Protein 5EQZ (pdb70)

Nearest PDB structures (foldseek):
  5eqz-assembly1_A  TM=1.007E+00  e=5.378E-18  Borreliella burgdorferi B31

Solvent-accessible surface area: 8216 Å² total; per-residue (Å²): 125,156,114,73,77,110,49,39,118,94,2,60,68,15,32,112,64,0,87,70,1,84,57,79,10,65,10,41,95,2,92,59,23,24,66,94,8,97,107,18,36,94,103,12,136,130,35,75,29,70,102,0,51,107,61,14,101,64,0,67,75,26,10,103,99,59,27,63,46,2,24,62,20,0,101,59,4,55,84,49,0,79,97,26,124,95,24,62,108,86,136,15,7,129,92,0,88,34,24,0,122,122,7,43,7,116,3,73,84,46,52,66,102,92,114,28,14,0,88,128,2,8,65,54,0,24,64,66,0,54,58,33,20,143,75,17,104,145

Foldseek 3Di:
DDDCVVLLVLLVVLQVLLLPQDQQPALVSLVVSVVVLVVSCVVCVPPPPVVSVVSSVVSVVSSVVSLVNNLVLLVVLLVVLVPQDPQLDPVNLVSNQVSLVNRNHHFDSPNDNPPCPRVVSSVVSNVVSVVSNVSNVD

Sequence (138 aa):
HHHYVEEKKEIDSSLMEDVLALVNDSSGGKFKDYKDKINELKENLKDIGNAELKEKLLNLQNSFQDKLAAKLAALKAAKNTIENITDKDQDISKRKIWSEAKLVGVTVPLLGSNTSGNGDKMSKNAVEQIDKVIKFLEE

B-factor: mean 33.23, std 11.22, range [14.27, 82.44]

InterPro domains:
  IPR007126 Borrelia REV [NF033731] (1-160)
  IPR007126 Borrelia REV [PF03978] (1-157)
  IPR007126 Borrelia REV [PIRSF020372] (1-160)
  IPR036575 Transcription elongation factor S-II, central domain superfamily [SSF46942] (29-77)

Radius of gyration: 19.93 Å; Cα contacts (8 Å, |Δi|>4): 135; chains: 1; bounding box: 24×18×72 Å

Organism: Borreliella burgdorferi (strain ATCC 35210 / DSM 4680 / CIP 102532 / B31) (NCBI:txid224326)

Structure (mmCIF, N/CA/C/O backbone):
data_5EQZ
#
_entry.id   5EQZ
#
_cell.length_a   63.970
_cell.length_b   42.510
_cell.length_c   64.140
_cell.angle_alpha   90.000
_cell.angle_beta   109.210
_cell.angle_gamma   90.000
#
_symmetry.space_group_name_H-M   'C 1 2 1'
#
loop_
_entity.id
_entity.type
_entity.pdbx_description
1 polymer 'Rev protein'
2 water water
#
loop_
_atom_site.group_PDB
_atom_site.id
_atom_site.type_symbol
_atom_site.label_atom_id
_atom_site.label_alt_id
_atom_site.label_comp_id
_atom_site.label_asym_id
_atom_site.label_entity_id
_atom_site.label_seq_id
_atom_site.pdbx_PDB_ins_code
_atom_site.Cartn_x
_atom_site.Cartn_y
_atom_site.Cartn_z
_atom_site.occupancy
_atom_site.B_iso_or_equiv
_atom_site.auth_seq_id
_atom_site.auth_comp_id
_atom_site.auth_asym_id
_atom_site.auth_atom_id
_atom_site.pdbx_PDB_model_num
ATOM 1 N N . HIS A 1 6 ? 24.287 4.080 19.369 1.00 62.93 20 HIS A N 1
ATOM 2 C CA . HIS A 1 6 ? 24.183 4.399 17.948 1.00 62.76 20 HIS A CA 1
ATOM 3 C C . HIS A 1 6 ? 24.252 3.136 17.081 1.00 61.66 20 HIS A C 1
ATOM 4 O O . HIS A 1 6 ? 25.317 2.538 16.934 1.00 62.80 20 HIS A O 1
ATOM 6 N N . HIS A 1 7 ? 23.111 2.733 16.522 1.00 58.72 21 HIS A N 1
ATOM 7 C CA . HIS A 1 7 ? 23.072 1.612 15.588 1.00 52.79 21 HIS A CA 1
ATOM 8 C C . HIS A 1 7 ? 23.679 2.044 14.264 1.00 45.43 21 HIS A C 1
ATOM 9 O O . HIS A 1 7 ? 23.359 3.121 13.751 1.00 45.47 21 HIS A O 1
ATOM 16 N N . HIS A 1 8 ? 24.567 1.220 13.707 1.00 39.17 22 HIS A N 1
ATOM 17 C CA . HIS A 1 8 ? 25.398 1.714 12.617 1.00 38.90 22 HIS A CA 1
ATOM 18 C C . HIS A 1 8 ? 25.037 1.208 11.230 1.00 31.30 22 HIS A C 1
ATOM 19 O O . HIS A 1 8 ? 25.433 1.855 10.255 1.00 28.92 22 HIS A O 1
ATOM 26 N N . TYR A 1 9 ? 24.320 0.091 11.105 1.00 24.87 23 TYR A N 1
ATOM 27 C CA . TYR A 1 9 ? 23.924 -0.436 9.797 1.00 24.13 23 TYR A CA 1
ATOM 28 C C . TYR A 1 9 ? 25.147 -0.681 8.903 1.00 23.34 23 TYR A C 1
ATOM 29 O O . TYR A 1 9 ? 25.158 -0.345 7.714 1.00 21.17 23 TYR A O 1
ATOM 38 N N . VAL A 1 10 ? 26.193 -1.268 9.496 1.00 23.00 24 VAL A N 1
ATOM 39 C CA . VAL A 1 10 ? 27.446 -1.472 8.767 1.00 24.73 24 VAL A CA 1
ATOM 40 C C . VAL A 1 10 ? 27.222 -2.353 7.543 1.00 22.17 24 VAL A C 1
ATOM 41 O O . VAL A 1 10 ? 27.714 -2.064 6.441 1.00 21.14 24 VAL A O 1
ATOM 45 N N . GLU A 1 11 ? 26.481 -3.453 7.712 1.00 21.93 25 GLU A N 1
ATOM 46 C CA . GLU A 1 11 ? 26.340 -4.383 6.592 1.00 25.43 25 GLU A CA 1
ATOM 47 C C . GLU A 1 11 ? 25.509 -3.769 5.475 1.00 23.49 25 GLU A C 1
ATOM 48 O O . GLU A 1 11 ? 25.811 -3.964 4.289 1.00 24.22 25 GLU A O 1
ATOM 54 N N . GLU A 1 12 ? 24.488 -2.990 5.835 1.00 22.44 26 GLU A N 1
ATOM 55 C CA . GLU A 1 12 ? 23.695 -2.296 4.830 1.00 18.90 26 GLU A CA 1
ATOM 56 C C . GLU A 1 12 ? 24.521 -1.242 4.102 1.00 21.41 26 GLU A C 1
ATOM 57 O O . GLU A 1 12 ? 24.383 -1.072 2.886 1.00 23.46 26 GLU A O 1
ATOM 63 N N . LYS A 1 13 ? 25.362 -0.503 4.831 1.00 20.75 27 LYS A N 1
ATOM 64 C CA . LYS A 1 13 ? 26.218 0.480 4.176 1.00 18.72 27 LYS A CA 1
ATOM 65 C C . LYS A 1 13 ? 27.217 -0.182 3.244 1.00 17.61 27 LYS A C 1
ATOM 66 O O . LYS A 1 13 ? 27.538 0.383 2.194 1.00 17.85 27 LYS A O 1
ATOM 72 N N . LYS A 1 14 ? 27.723 -1.365 3.606 1.00 20.26 28 LYS A N 1
ATOM 73 C CA . LYS A 1 14 ? 28.618 -2.084 2.698 1.00 20.66 28 LYS A CA 1
ATOM 74 C C . LYS A 1 14 ? 27.892 -2.519 1.432 1.00 21.79 28 LYS A C 1
ATOM 75 O O . LYS A 1 14 ? 28.460 -2.454 0.329 1.00 22.03 28 LYS A O 1
ATOM 81 N N . GLU A 1 15 ? 26.631 -2.940 1.567 1.00 22.64 29 GLU A N 1
ATOM 82 C CA . GLU A 1 15 ? 25.841 -3.299 0.392 1.00 24.01 29 GLU A CA 1
ATOM 83 C C . GLU A 1 15 ? 25.733 -2.1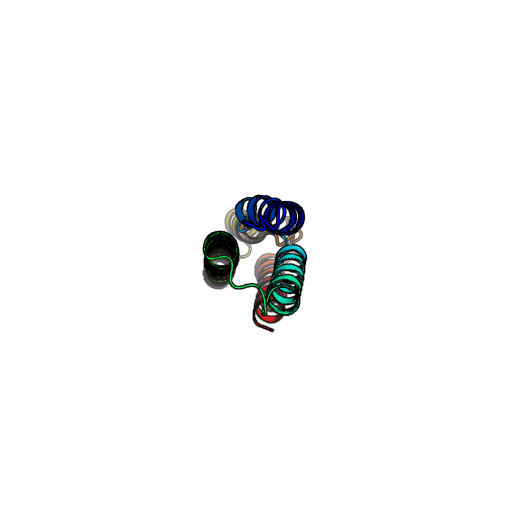25 -0.564 1.00 19.33 29 GLU A C 1
ATOM 84 O O . GLU A 1 15 ? 25.946 -2.268 -1.773 1.00 23.13 29 GLU A O 1
ATOM 90 N N . ILE A 1 16 ? 25.402 -0.954 -0.033 1.00 19.24 30 ILE A N 1
ATOM 91 C CA . ILE A 1 16 ? 25.263 0.236 -0.860 1.00 19.30 30 ILE A CA 1
ATOM 92 C C . ILE A 1 16 ? 26.592 0.579 -1.517 1.00 19.12 30 ILE A C 1
ATOM 93 O O . ILE A 1 16 ? 26.644 0.852 -2.723 1.00 17.99 30 ILE A O 1
ATOM 98 N N . ASP A 1 17 ? 27.685 0.550 -0.741 1.00 18.05 31 ASP A N 1
ATOM 99 C CA . ASP A 1 17 ? 29.002 0.911 -1.272 1.00 17.70 31 ASP A CA 1
ATOM 100 C C . ASP A 1 17 ? 29.378 0.036 -2.458 1.00 20.16 31 ASP A C 1
ATOM 101 O O . ASP A 1 17 ? 29.867 0.532 -3.477 1.00 21.81 31 ASP A O 1
ATOM 106 N N . SER A 1 18 ? 29.212 -1.277 -2.306 1.00 21.00 32 SER A N 1
ATOM 107 C CA A SER A 1 18 ? 29.598 -2.208 -3.366 0.61 23.66 32 SER A CA 1
ATOM 108 C CA B SER A 1 18 ? 29.601 -2.204 -3.368 0.39 23.59 32 SER A CA 1
ATOM 109 C C . SER A 1 18 ? 28.808 -1.933 -4.637 1.00 21.12 32 SER A C 1
ATOM 110 O O . SER A 1 18 ? 29.374 -1.886 -5.735 1.00 19.72 32 SER A O 1
ATOM 115 N N . LEU A 1 19 ? 27.497 -1.745 -4.508 1.00 16.67 33 LEU A N 1
ATOM 116 C CA . LEU A 1 19 ? 26.685 -1.429 -5.676 1.00 18.87 33 LEU A CA 1
ATOM 117 C C . LEU A 1 19 ? 27.074 -0.078 -6.265 1.00 18.45 33 LEU A C 1
ATOM 118 O O . LEU A 1 19 ? 27.096 0.081 -7.496 1.00 18.46 33 LEU A O 1
ATOM 123 N N . MET A 1 20 ? 27.410 0.897 -5.409 1.00 17.66 34 MET A N 1
ATOM 124 C CA . MET A 1 20 ? 27.845 2.202 -5.895 1.00 16.53 34 MET A CA 1
ATOM 125 C C . MET A 1 20 ? 29.114 2.068 -6.751 1.00 18.80 34 MET A C 1
ATOM 126 O O . MET A 1 20 ? 29.222 2.674 -7.824 1.00 20.17 34 MET A O 1
ATOM 131 N N . GLU A 1 21 ? 30.087 1.272 -6.291 1.00 18.88 35 GLU A 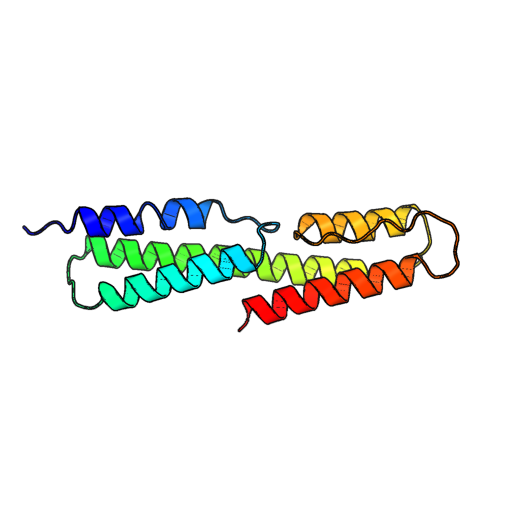N 1
ATOM 132 C CA . GLU A 1 21 ? 31.327 1.126 -7.054 1.00 16.93 35 GLU A CA 1
ATOM 133 C C . GLU A 1 21 ? 31.060 0.496 -8.419 1.00 18.71 35 GLU A C 1
ATOM 134 O O . GLU A 1 21 ? 31.665 0.898 -9.422 1.00 18.54 35 GLU A O 1
ATOM 140 N N . ASP A 1 22 ? 30.137 -0.468 -8.475 1.00 16.98 36 ASP A N 1
ATOM 141 C CA . ASP A 1 22 ? 29.759 -1.074 -9.754 1.00 15.64 36 ASP A CA 1
ATOM 142 C C . ASP A 1 22 ? 29.062 -0.059 -10.654 1.00 21.48 36 ASP A C 1
ATOM 143 O O . ASP A 1 22 ? 29.346 0.004 -11.857 1.00 19.97 36 ASP A O 1
ATOM 148 N N . VAL A 1 23 ? 28.145 0.744 -10.090 1.00 20.80 37 VAL A N 1
ATOM 149 C CA . VAL A 1 23 ? 27.429 1.756 -10.866 1.00 22.95 37 VAL A CA 1
ATOM 150 C C . VAL A 1 23 ? 28.395 2.798 -11.414 1.00 21.96 37 VAL A C 1
ATOM 151 O O . VAL A 1 23 ? 28.278 3.230 -12.572 1.00 21.67 37 VAL A O 1
ATOM 155 N N . LEU A 1 24 ? 29.390 3.189 -10.617 1.00 19.39 38 LEU A N 1
ATOM 156 C CA . LEU A 1 24 ? 30.349 4.189 -11.071 1.00 22.25 38 LEU A CA 1
ATOM 157 C C . LEU A 1 24 ? 31.234 3.677 -12.204 1.00 20.97 38 LEU A C 1
ATOM 158 O O . LEU A 1 24 ? 31.834 4.495 -12.908 1.00 23.68 38 LEU A O 1
ATOM 163 N N . ALA A 1 25 ? 31.324 2.362 -12.393 1.00 20.78 39 ALA A N 1
ATOM 164 C CA . ALA A 1 25 ? 32.101 1.765 -13.485 1.00 19.27 39 ALA A CA 1
ATOM 165 C C . ALA A 1 25 ? 31.304 1.596 -14.773 1.00 22.46 39 ALA A C 1
ATOM 166 O O . ALA A 1 25 ? 31.887 1.183 -15.795 1.00 23.22 39 ALA A O 1
ATOM 168 N N . LEU A 1 26 ? 30.006 1.885 -14.747 1.00 20.42 40 LEU A N 1
ATOM 169 C CA . LEU A 1 26 ? 29.205 1.893 -15.965 1.00 20.17 40 LEU A CA 1
ATOM 170 C C . LEU A 1 26 ? 29.788 2.895 -16.955 1.00 22.08 40 LEU A C 1
ATOM 171 O O . LEU A 1 26 ? 30.207 3.998 -16.580 1.00 21.51 40 LEU A O 1
ATOM 176 N N . VAL A 1 27 ? 29.825 2.510 -18.234 1.00 21.83 41 VAL A N 1
ATOM 177 C CA . VAL A 1 27 ? 30.266 3.390 -19.300 1.00 21.36 41 VAL A CA 1
ATOM 178 C C . VAL A 1 27 ? 29.296 3.253 -20.464 1.00 22.06 41 VAL A C 1
ATOM 179 O O . VAL A 1 27 ? 28.357 2.455 -20.427 1.00 22.27 41 VAL A O 1
ATOM 183 N N . ASN A 1 28 ? 29.508 4.057 -21.514 1.00 21.10 42 ASN A N 1
ATOM 184 C CA . ASN A 1 28 ? 28.524 4.099 -22.593 1.00 20.81 42 ASN A CA 1
ATOM 185 C C . ASN A 1 28 ? 28.540 2.845 -23.468 1.00 21.17 42 ASN A C 1
ATOM 186 O O . ASN A 1 28 ? 27.596 2.640 -24.236 1.00 22.82 42 ASN A O 1
ATOM 191 N N . ASP A 1 29 ? 29.568 2.006 -23.396 1.00 22.89 43 ASP A N 1
ATOM 192 C CA . ASP A 1 29 ? 29.480 0.725 -24.089 1.00 23.26 43 ASP A CA 1
ATOM 193 C C . ASP A 1 29 ? 29.156 -0.432 -23.143 1.00 20.81 43 ASP A C 1
ATOM 194 O O . ASP A 1 29 ? 29.179 -1.587 -23.562 1.00 23.95 43 ASP A O 1
ATOM 199 N N . SER A 1 30 ? 28.790 -0.147 -21.892 1.00 20.87 44 SER A N 1
ATOM 200 C CA . SER A 1 30 ? 28.250 -1.193 -21.032 1.00 20.41 44 SER A CA 1
ATOM 201 C C . SER A 1 30 ? 26.919 -1.686 -21.570 1.00 21.89 44 SER A C 1
ATOM 202 O O . SER A 1 30 ? 26.091 -0.896 -22.021 1.00 25.18 44 SER A O 1
ATOM 205 N N . SER A 1 31 ? 26.692 -2.996 -21.493 1.00 26.65 45 SER A N 1
ATOM 206 C CA . SER A 1 31 ? 25.467 -3.556 -22.053 1.00 33.33 45 SER A CA 1
ATOM 207 C C . SER A 1 31 ? 24.235 -3.022 -21.324 1.00 33.00 45 SER A C 1
ATOM 208 O O . SER A 1 31 ? 24.284 -2.659 -20.142 1.00 31.55 45 SER A O 1
ATOM 211 N N . GLY A 1 32 ? 23.121 -2.956 -22.055 1.00 34.36 46 GLY A N 1
ATOM 212 C CA . GLY A 1 32 ? 21.866 -2.573 -21.430 1.00 36.89 46 GLY A CA 1
ATOM 213 C C . GLY A 1 32 ? 21.482 -3.472 -20.269 1.00 37.35 46 GLY A C 1
ATOM 214 O O . GLY A 1 32 ? 20.941 -2.998 -19.266 1.00 34.32 46 GLY A O 1
ATOM 215 N N . GLY A 1 33 ? 21.764 -4.775 -20.383 1.00 36.74 47 GLY A N 1
ATOM 216 C CA . GLY A 1 33 ? 21.470 -5.690 -19.294 1.00 36.12 47 GLY A CA 1
ATOM 217 C C . GLY A 1 33 ? 22.167 -5.331 -17.996 1.00 33.17 47 GLY A C 1
ATOM 218 O O . GLY A 1 33 ? 21.618 -5.551 -16.914 1.00 34.18 47 GLY A O 1
ATOM 219 N N . LYS A 1 34 ? 23.383 -4.780 -18.076 1.00 30.63 48 LYS A N 1
ATOM 220 C CA . LYS A 1 34 ? 24.066 -4.343 -16.858 1.00 33.52 48 LYS A CA 1
ATOM 221 C C . LYS A 1 34 ? 23.353 -3.162 -16.212 1.00 29.45 48 LYS A C 1
ATOM 222 O O . LYS A 1 34 ? 23.286 -3.065 -14.975 1.00 24.07 48 LYS A O 1
ATOM 228 N N . PHE A 1 35 ? 22.830 -2.243 -17.027 1.00 28.54 49 PHE A N 1
ATOM 229 C CA . PHE A 1 35 ? 22.072 -1.122 -16.476 1.00 25.10 49 PHE A CA 1
ATOM 230 C C . PHE A 1 35 ? 20.813 -1.605 -15.771 1.00 30.42 49 PHE A C 1
ATOM 231 O O . PHE A 1 35 ? 20.531 -1.197 -14.638 1.00 28.23 49 PHE A O 1
ATOM 239 N N . LYS A 1 36 ? 20.030 -2.465 -16.435 1.00 30.47 50 LYS A N 1
ATOM 240 C CA . LYS A 1 36 ? 18.792 -2.925 -15.817 1.00 30.64 50 LYS A CA 1
ATOM 241 C C . LYS A 1 36 ? 19.073 -3.746 -14.574 1.00 29.78 50 LYS A C 1
ATOM 242 O O . LYS A 1 36 ? 18.312 -3.670 -13.601 1.00 32.70 50 LYS A O 1
ATOM 248 N N . ASP A 1 37 ? 20.167 -4.510 -14.572 1.00 29.23 51 ASP A N 1
ATOM 249 C CA . ASP A 1 37 ? 20.504 -5.302 -13.397 1.00 35.43 51 ASP A CA 1
ATOM 250 C C . ASP A 1 37 ? 20.821 -4.404 -12.206 1.00 32.47 51 ASP A C 1
ATOM 251 O O . ASP A 1 37 ? 20.327 -4.640 -11.097 1.00 30.64 51 ASP A O 1
ATOM 256 N N . TYR A 1 38 ? 21.630 -3.358 -12.416 1.00 28.90 52 TYR A N 1
ATOM 257 C CA . TYR A 1 38 ? 21.938 -2.439 -11.319 1.00 25.74 52 TYR A CA 1
ATOM 258 C C . TYR A 1 38 ? 20.706 -1.650 -10.902 1.00 26.30 52 TYR A C 1
ATOM 259 O O . TYR A 1 38 ? 20.506 -1.389 -9.708 1.00 28.24 52 TYR A O 1
ATOM 268 N N . LYS A 1 39 ? 19.866 -1.254 -11.865 1.00 26.56 53 LYS A N 1
ATOM 269 C CA . LYS A 1 39 ? 18.636 -0.550 -11.508 1.00 24.67 53 LYS A CA 1
ATOM 270 C C . LYS A 1 39 ? 17.758 -1.420 -10.627 1.00 26.91 53 LYS A C 1
ATOM 271 O O . LYS A 1 39 ? 17.186 -0.936 -9.645 1.00 27.88 53 LYS A O 1
ATOM 273 N N . ASP A 1 40 ? 17.650 -2.711 -10.952 1.00 25.79 54 ASP A N 1
ATOM 274 C CA . ASP A 1 40 ? 16.819 -3.602 -10.147 1.00 27.58 54 ASP A CA 1
ATOM 275 C C . ASP A 1 40 ? 17.385 -3.761 -8.743 1.00 26.43 54 ASP A C 1
ATOM 276 O O . ASP A 1 40 ? 16.634 -3.734 -7.755 1.00 27.09 54 ASP A O 1
ATOM 281 N N . LYS A 1 41 ? 18.706 -3.924 -8.630 1.00 24.92 55 LYS A N 1
ATOM 282 C CA . LYS A 1 41 ? 19.325 -4.015 -7.311 1.00 22.46 55 LYS A CA 1
ATOM 283 C C . LYS A 1 41 ? 19.178 -2.717 -6.531 1.00 21.12 55 LYS A C 1
ATOM 284 O O . LYS A 1 41 ? 18.990 -2.748 -5.301 1.00 22.21 55 LYS A O 1
ATOM 290 N N . ILE A 1 42 ? 19.241 -1.571 -7.210 1.00 18.72 56 ILE A N 1
ATOM 291 C CA . ILE A 1 42 ? 19.040 -0.308 -6.503 1.00 21.54 56 ILE A CA 1
ATOM 292 C C . ILE A 1 42 ? 17.617 -0.221 -5.965 1.00 22.83 56 ILE A C 1
ATOM 293 O O . ILE A 1 42 ? 17.402 0.175 -4.813 1.00 24.30 56 ILE A O 1
ATOM 298 N N . ASN A 1 43 ? 16.623 -0.598 -6.782 1.00 23.98 57 ASN A N 1
ATOM 299 C CA . ASN A 1 43 ? 15.229 -0.549 -6.340 1.00 28.16 57 ASN A CA 1
ATOM 300 C C . ASN A 1 43 ? 14.971 -1.496 -5.178 1.00 29.08 57 ASN A C 1
ATOM 301 O O . ASN A 1 43 ? 14.189 -1.184 -4.271 1.00 28.86 57 ASN A O 1
ATOM 306 N N . GLU A 1 44 ? 15.588 -2.674 -5.200 1.00 27.14 58 GLU A N 1
ATOM 307 C CA . GLU A 1 44 ? 15.360 -3.619 -4.117 1.00 32.37 58 GLU A CA 1
ATOM 308 C C . GLU A 1 44 ? 15.972 -3.112 -2.811 1.00 28.92 58 GLU A C 1
ATOM 309 O O . GLU A 1 44 ? 15.370 -3.268 -1.739 1.00 29.11 58 GLU A O 1
ATOM 315 N N . LEU A 1 45 ? 17.134 -2.454 -2.886 1.00 26.06 59 LEU A N 1
ATOM 316 C CA . LEU A 1 45 ? 17.730 -1.848 -1.691 1.00 24.87 59 LEU A CA 1
ATOM 317 C C . LEU A 1 45 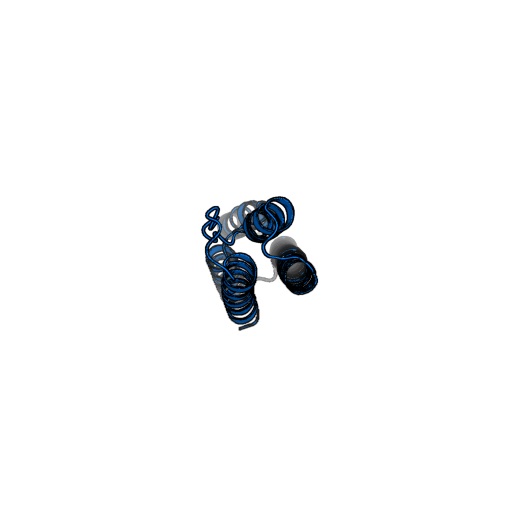? 16.870 -0.718 -1.146 1.00 26.32 59 LEU A C 1
ATOM 318 O O . LEU A 1 45 ? 16.636 -0.634 0.068 1.00 25.20 59 LEU A O 1
ATOM 323 N N . LYS A 1 46 ? 16.429 0.189 -2.022 1.00 25.50 60 LYS A N 1
ATOM 324 C CA . LYS A 1 46 ? 15.571 1.285 -1.584 1.00 26.98 60 LYS A CA 1
ATOM 325 C C . LYS A 1 46 ? 14.332 0.757 -0.871 1.00 31.69 60 LYS A C 1
ATOM 326 O O . LYS A 1 46 ? 13.901 1.325 0.141 1.00 32.17 60 LYS A O 1
ATOM 328 N N . GLU A 1 47 ? 13.764 -0.349 -1.365 1.00 32.49 61 GLU A N 1
ATOM 329 C CA . GLU A 1 47 ? 12.596 -0.941 -0.719 1.00 33.63 61 GLU A CA 1
ATOM 330 C C . GLU A 1 47 ? 12.963 -1.566 0.621 1.00 31.90 61 GLU A C 1
ATOM 331 O O . GLU A 1 47 ? 12.245 -1.393 1.612 1.00 32.28 61 GLU A O 1
ATOM 337 N N . ASN A 1 48 ? 14.073 -2.300 0.680 1.00 29.77 62 ASN A N 1
ATOM 338 C CA . ASN A 1 48 ? 14.381 -3.023 1.910 1.00 34.60 62 ASN A CA 1
ATOM 339 C C . ASN A 1 48 ? 14.939 -2.126 3.011 1.00 34.41 62 ASN A C 1
ATOM 340 O O . ASN A 1 48 ? 14.879 -2.503 4.189 1.00 34.93 62 ASN A O 1
ATOM 345 N N . LEU A 1 49 ? 15.453 -0.946 2.673 1.00 28.76 63 LEU A N 1
ATOM 346 C CA . LEU A 1 49 ? 15.996 -0.029 3.669 1.00 29.85 63 LEU A CA 1
ATOM 347 C C . LEU A 1 49 ? 15.078 1.152 3.951 1.00 30.33 63 LEU A C 1
ATOM 348 O O . LEU A 1 49 ? 15.501 2.113 4.608 1.00 30.56 63 LEU A O 1
ATOM 353 N N . LYS A 1 50 ? 13.824 1.093 3.497 1.00 30.24 64 LYS A N 1
ATOM 354 C CA . LYS A 1 50 ? 12.937 2.253 3.550 1.00 36.94 64 LYS A CA 1
ATOM 355 C C . LYS A 1 50 ? 12.639 2.709 4.985 1.00 37.62 64 LYS A C 1
ATOM 356 O O . LYS A 1 50 ? 12.371 3.896 5.209 1.00 39.15 64 LYS A O 1
ATOM 362 N N . ASP A 1 51 ? 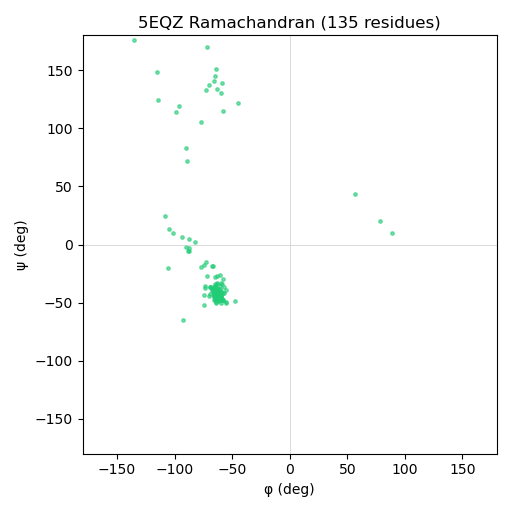12.688 1.803 5.964 1.00 36.69 65 ASP A N 1
ATOM 363 C CA . ASP A 1 51 ? 12.302 2.140 7.335 1.00 39.73 65 ASP A CA 1
ATOM 364 C C . ASP A 1 51 ? 13.476 2.562 8.210 1.00 37.45 65 ASP A C 1
ATOM 365 O O . ASP A 1 51 ? 13.292 2.766 9.413 1.00 43.01 65 ASP A O 1
ATOM 370 N N . ILE A 1 52 ? 14.664 2.705 7.648 1.00 33.96 66 ILE A N 1
ATOM 371 C CA . ILE A 1 52 ? 15.859 3.023 8.416 1.00 35.06 66 ILE A CA 1
ATOM 372 C C . ILE A 1 52 ? 16.086 4.530 8.346 1.00 36.22 66 ILE A C 1
ATOM 373 O O . ILE A 1 52 ? 16.263 5.094 7.260 1.00 40.10 66 ILE A O 1
ATOM 378 N N . GLY A 1 53 ? 16.072 5.184 9.501 1.00 39.07 67 GLY A N 1
ATOM 379 C CA . GLY A 1 53 ? 16.257 6.616 9.557 1.00 40.21 67 GLY A CA 1
ATOM 380 C C . GLY A 1 53 ? 17.692 7.088 9.636 1.00 40.33 67 GLY A C 1
ATOM 381 O O . GLY A 1 53 ? 17.913 8.294 9.778 1.00 46.05 67 GLY A O 1
ATOM 382 N N . ASN A 1 54 ? 18.673 6.190 9.558 1.00 36.85 68 ASN A N 1
ATOM 383 C CA . ASN A 1 54 ? 20.070 6.595 9.645 1.00 36.31 68 ASN A CA 1
ATOM 384 C C . ASN A 1 54 ? 20.382 7.598 8.539 1.00 35.40 68 ASN A C 1
ATOM 385 O O . ASN A 1 54 ? 20.303 7.267 7.350 1.00 31.31 68 ASN A O 1
ATOM 390 N N . ALA A 1 55 ? 20.697 8.837 8.936 1.00 36.40 69 ALA A N 1
ATOM 391 C CA . ALA A 1 55 ? 20.886 9.903 7.952 1.00 38.73 69 ALA A CA 1
ATOM 392 C C . ALA A 1 55 ? 21.977 9.548 6.950 1.00 35.58 69 ALA A C 1
ATOM 393 O O . ALA A 1 55 ? 21.835 9.807 5.746 1.00 33.46 69 ALA A O 1
ATOM 395 N N . GLU A 1 56 ? 23.078 8.963 7.431 1.00 36.29 70 GLU A N 1
ATOM 396 C CA . GLU A 1 56 ? 24.176 8.603 6.540 1.00 36.72 70 GLU A CA 1
ATOM 397 C C . GLU A 1 56 ? 23.734 7.540 5.551 1.00 33.20 70 GLU A C 1
ATOM 398 O O . GLU A 1 56 ? 24.066 7.608 4.363 1.00 30.27 70 GLU A O 1
ATOM 404 N N . LEU A 1 57 ? 22.963 6.559 6.021 1.00 29.80 71 LEU A N 1
ATOM 405 C CA . LEU A 1 57 ? 22.491 5.509 5.132 1.00 26.53 71 LEU A CA 1
ATOM 406 C C . LEU A 1 57 ? 21.553 6.066 4.068 1.00 25.29 71 LEU A C 1
ATOM 407 O O . LEU A 1 57 ? 21.648 5.683 2.893 1.00 23.69 71 LEU A O 1
ATOM 412 N N . LYS A 1 58 ? 20.622 6.941 4.463 1.00 27.21 72 LYS A N 1
ATOM 413 C CA . LYS A 1 58 ? 19.702 7.539 3.494 1.00 25.77 72 LYS A CA 1
ATOM 414 C C . LYS A 1 58 ? 20.457 8.372 2.464 1.00 26.88 72 LYS A C 1
ATOM 415 O O . LYS A 1 58 ? 20.145 8.330 1.265 1.00 23.48 72 LYS A O 1
ATOM 417 N N . GLU A 1 59 ? 21.455 9.140 2.909 1.00 27.27 73 GLU A N 1
ATOM 418 C CA . GLU A 1 59 ? 22.244 9.925 1.962 1.00 30.26 73 GLU A CA 1
ATOM 419 C C . GLU A 1 59 ? 23.005 9.019 0.996 1.00 26.51 73 GLU A C 1
ATOM 420 O O . GLU A 1 59 ? 23.084 9.307 -0.211 1.00 25.97 73 GLU A O 1
ATOM 426 N N . LYS A 1 60 ? 23.551 7.903 1.499 1.00 22.36 74 LYS A N 1
ATOM 427 C CA . LYS A 1 60 ? 24.264 6.977 0.621 1.00 22.81 74 LYS A CA 1
ATOM 428 C C . LYS A 1 60 ? 23.343 6.395 -0.443 1.00 23.58 74 LYS A C 1
ATOM 429 O O . LYS A 1 60 ? 23.736 6.253 -1.610 1.00 20.71 74 LYS A O 1
ATOM 435 N N . LEU A 1 61 ? 22.116 6.043 -0.056 1.00 22.47 75 LEU A N 1
ATOM 436 C CA . LEU A 1 61 ? 21.141 5.537 -1.015 1.00 22.09 75 LEU A CA 1
ATOM 437 C C . LEU A 1 61 ? 20.773 6.597 -2.046 1.00 23.87 75 LEU A C 1
ATOM 438 O O . LEU A 1 61 ? 20.628 6.293 -3.239 1.00 24.63 75 LEU A O 1
ATOM 443 N N . LEU A 1 62 ? 20.605 7.842 -1.607 1.00 22.54 76 LEU A N 1
ATOM 444 C CA . LEU A 1 62 ? 20.319 8.924 -2.546 1.00 25.35 76 LEU A CA 1
ATOM 445 C C . LEU A 1 62 ? 21.475 9.128 -3.518 1.00 26.59 76 LEU A C 1
ATOM 446 O O . LEU A 1 62 ? 21.265 9.288 -4.733 1.00 23.35 76 LEU A O 1
ATOM 451 N N . ASN A 1 63 ? 22.708 9.122 -3.009 1.00 24.52 77 ASN A N 1
ATOM 452 C CA . ASN A 1 63 ? 23.856 9.224 -3.905 1.00 27.39 77 ASN A CA 1
ATOM 453 C C . ASN A 1 63 ? 23.882 8.076 -4.904 1.00 23.25 77 ASN A C 1
ATOM 454 O O . ASN A 1 63 ? 24.199 8.278 -6.082 1.00 23.96 77 ASN A O 1
ATOM 459 N N . LEU A 1 64 ? 23.550 6.862 -4.459 1.00 17.80 78 LEU A N 1
ATOM 460 C CA . LEU A 1 64 ? 23.541 5.712 -5.357 1.00 19.29 78 LEU A CA 1
ATOM 461 C C . LEU A 1 64 ? 22.519 5.881 -6.479 1.00 20.49 78 LEU A C 1
ATOM 462 O O . LEU A 1 64 ? 22.818 5.612 -7.650 1.00 20.95 78 LEU A O 1
ATOM 467 N N . GLN A 1 65 ? 21.304 6.325 -6.152 1.00 18.95 79 GLN A N 1
ATOM 468 C CA . GLN A 1 65 ? 20.330 6.568 -7.214 1.00 19.31 79 GLN A CA 1
ATOM 469 C C . GLN A 1 65 ? 20.777 7.701 -8.133 1.00 23.66 79 GLN A C 1
ATOM 470 O O . GLN A 1 65 ? 20.661 7.586 -9.362 1.00 24.71 79 GLN A O 1
ATOM 476 N N . ASN A 1 66 ? 21.295 8.799 -7.567 1.00 21.33 80 ASN A N 1
ATOM 477 C CA . ASN A 1 66 ? 21.714 9.924 -8.403 1.00 25.80 80 ASN A CA 1
ATOM 478 C C . ASN A 1 66 ? 22.792 9.498 -9.395 1.00 24.78 80 ASN A C 1
ATOM 479 O O . ASN A 1 66 ? 22.737 9.852 -10.585 1.00 25.89 80 ASN A O 1
ATOM 484 N N . SER A 1 67 ? 23.788 8.743 -8.921 1.00 20.37 81 SER A N 1
ATOM 485 C CA . SER A 1 67 ? 24.869 8.313 -9.813 1.00 22.39 81 SER A CA 1
ATOM 486 C C . SER A 1 67 ? 24.348 7.396 -10.904 1.00 23.22 81 SER A C 1
ATOM 487 O O . SER A 1 67 ? 24.772 7.499 -12.064 1.00 25.09 81 SER A O 1
ATOM 490 N N . PHE A 1 68 ? 23.425 6.498 -10.565 1.00 22.47 82 PHE A N 1
ATOM 491 C CA . PHE A 1 68 ? 22.877 5.620 -11.594 1.00 21.98 82 PHE A CA 1
ATOM 492 C C . PHE A 1 68 ? 22.122 6.418 -12.646 1.00 24.89 82 PHE A C 1
ATOM 493 O O . PHE A 1 68 ? 22.287 6.194 -13.849 1.00 24.28 82 PHE A O 1
ATOM 501 N N . GLN A 1 69 ? 21.264 7.343 -12.215 1.00 24.30 83 GLN A N 1
ATOM 502 C CA . GLN A 1 69 ? 20.526 8.135 -13.191 1.00 28.12 83 GLN A CA 1
ATOM 503 C C . GLN A 1 69 ? 21.467 8.925 -14.093 1.00 27.47 83 GLN A C 1
ATOM 504 O O . GLN A 1 69 ? 21.177 9.118 -15.282 1.00 24.59 83 GLN A O 1
ATOM 510 N N . ASP A 1 70 ? 22.612 9.363 -13.570 1.00 26.86 84 ASP A N 1
ATOM 511 C CA . ASP A 1 70 ? 23.542 10.104 -14.416 1.00 29.70 84 ASP A CA 1
ATOM 512 C C . ASP A 1 70 ? 24.252 9.183 -15.401 1.00 24.84 84 ASP A C 1
ATOM 513 O O . ASP A 1 70 ? 24.492 9.568 -16.556 1.00 25.07 84 ASP A O 1
ATOM 518 N N . LYS A 1 71 ? 24.596 7.968 -14.969 1.00 21.25 85 LYS A N 1
ATOM 519 C CA . LYS A 1 71 ? 25.135 6.979 -15.904 1.00 20.69 85 LYS A CA 1
ATOM 520 C C . LYS A 1 71 ? 24.095 6.600 -16.951 1.00 21.10 85 LYS A C 1
ATOM 521 O O . LYS A 1 71 ? 24.426 6.434 -18.133 1.00 22.47 85 LYS A O 1
ATOM 527 N N . LEU A 1 72 ? 22.828 6.473 -16.547 1.00 18.27 86 LEU A N 1
ATOM 528 C CA . LEU A 1 72 ? 21.789 6.153 -17.526 1.00 20.55 86 LEU A CA 1
ATOM 529 C C . LEU A 1 72 ? 21.586 7.284 -18.531 1.00 24.56 86 LEU A C 1
ATOM 530 O O . LEU A 1 72 ? 21.455 7.032 -19.739 1.00 21.43 86 LEU A O 1
ATOM 535 N N . ALA A 1 73 ? 21.536 8.532 -18.059 1.00 23.48 87 ALA A N 1
ATOM 536 C CA . ALA A 1 73 ? 21.403 9.663 -18.980 1.00 30.57 87 ALA A CA 1
ATOM 537 C C . ALA A 1 73 ? 22.538 9.692 -20.003 1.00 29.80 87 ALA A C 1
ATOM 538 O O . ALA A 1 73 ? 22.314 9.960 -21.195 1.00 25.55 87 ALA A O 1
ATOM 540 N N . ALA A 1 74 ? 23.765 9.422 -19.562 1.00 24.89 88 ALA A N 1
ATOM 541 C CA . ALA A 1 74 ? 24.884 9.408 -20.502 1.00 22.18 88 ALA A CA 1
ATOM 542 C C . ALA A 1 74 ? 24.744 8.282 -21.520 1.00 23.74 88 ALA A C 1
ATOM 543 O O . ALA A 1 74 ? 24.997 8.486 -22.717 1.00 23.32 88 ALA A O 1
ATOM 545 N N . LYS A 1 75 ? 24.341 7.088 -21.067 1.00 21.12 89 LYS A N 1
ATOM 546 C CA . LYS A 1 75 ? 24.203 5.956 -21.981 1.00 18.41 89 LYS A CA 1
ATOM 547 C C . LYS A 1 75 ? 23.134 6.231 -23.029 1.00 21.86 89 LYS A C 1
ATOM 548 O O . LYS A 1 75 ? 23.360 6.035 -24.231 1.00 21.32 89 LYS A O 1
ATOM 554 N N . LEU A 1 76 ? 21.960 6.703 -22.591 1.00 21.87 90 LEU A N 1
ATOM 555 C CA . LEU A 1 76 ? 20.874 6.969 -23.532 1.00 23.89 90 LEU A CA 1
ATOM 556 C C . LEU A 1 76 ? 21.235 8.077 -24.514 1.00 25.61 90 LEU A C 1
ATOM 557 O O . LEU A 1 76 ? 20.849 8.021 -25.688 1.00 27.32 90 LEU A O 1
ATOM 562 N N . ALA A 1 77 ? 21.950 9.109 -24.059 1.00 26.10 91 ALA A N 1
ATOM 563 C CA . ALA A 1 77 ? 22.341 10.169 -24.987 1.00 27.83 91 ALA A CA 1
ATOM 564 C C . ALA A 1 77 ? 23.353 9.650 -26.001 1.00 32.72 91 ALA A C 1
ATOM 565 O O . ALA A 1 77 ? 23.290 9.990 -27.196 1.00 34.01 91 ALA A O 1
ATOM 567 N N . ALA A 1 78 ? 24.290 8.820 -25.542 1.00 24.33 92 ALA A N 1
ATOM 568 C CA . ALA A 1 78 ? 25.284 8.245 -26.439 1.00 25.49 92 ALA A CA 1
ATOM 569 C C . ALA A 1 78 ? 24.618 7.365 -27.486 1.00 25.34 92 ALA A C 1
ATOM 570 O O . ALA A 1 78 ? 25.004 7.390 -28.664 1.00 24.04 92 ALA A O 1
ATOM 572 N N . LEU A 1 79 ? 23.599 6.597 -27.081 1.00 25.33 93 LEU A N 1
ATOM 573 C CA . LEU A 1 79 ? 22.899 5.734 -28.036 1.00 28.12 93 LEU A CA 1
ATOM 574 C C . LEU A 1 79 ? 22.198 6.556 -29.116 1.00 29.09 93 LEU A C 1
ATOM 575 O O . LEU A 1 79 ? 22.370 6.305 -30.318 1.00 27.18 93 LEU A O 1
ATOM 580 N N . LYS A 1 80 ? 21.414 7.557 -28.706 1.00 27.50 94 LYS A N 1
ATOM 581 C CA . LYS A 1 80 ? 20.707 8.395 -29.671 1.00 31.42 94 LYS A CA 1
ATOM 582 C C . LYS A 1 80 ? 21.681 9.167 -30.560 1.00 32.39 94 LYS A C 1
ATOM 583 O O . L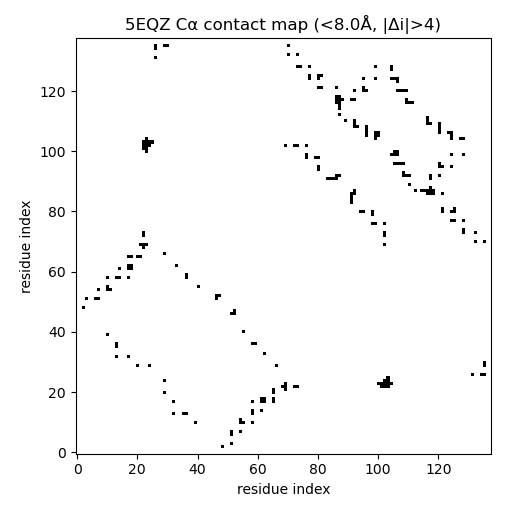YS A 1 80 ? 21.408 9.381 -31.753 1.00 34.27 94 LYS A O 1
ATOM 589 N N . ALA A 1 81 ? 22.838 9.561 -30.011 1.00 29.80 95 ALA A N 1
ATOM 590 C CA . ALA A 1 81 ? 23.853 10.243 -30.813 1.00 34.24 95 ALA A CA 1
ATOM 591 C C . ALA A 1 81 ? 24.428 9.310 -31.880 1.00 34.70 95 ALA A C 1
ATOM 592 O O . ALA A 1 81 ? 24.535 9.676 -33.062 1.00 35.36 95 ALA A O 1
ATOM 594 N N . ALA A 1 82 ? 24.802 8.093 -31.480 1.00 32.18 96 ALA A N 1
ATOM 595 C CA . ALA A 1 82 ? 25.297 7.121 -32.455 1.00 29.18 96 ALA A CA 1
ATOM 596 C C . ALA A 1 82 ? 24.240 6.821 -33.516 1.00 31.44 96 ALA A C 1
ATOM 597 O O . ALA A 1 82 ? 24.557 6.704 -34.713 1.00 33.23 96 ALA A O 1
ATOM 599 N N . LYS A 1 83 ? 22.975 6.701 -33.095 1.00 28.22 97 LYS A N 1
ATOM 600 C CA . LYS A 1 83 ? 21.889 6.425 -34.033 1.00 32.13 97 LYS A CA 1
ATOM 601 C C . LYS A 1 83 ? 21.763 7.544 -35.054 1.00 36.14 97 LYS A C 1
ATOM 602 O O . LYS A 1 83 ? 21.686 7.300 -36.267 1.00 38.61 97 LYS A O 1
ATOM 608 N N . ASN A 1 84 ? 21.747 8.787 -34.574 1.00 35.66 98 ASN A N 1
ATOM 609 C CA . ASN A 1 84 ? 21.615 9.930 -35.466 1.00 38.34 98 ASN A CA 1
ATOM 610 C C . ASN A 1 84 ? 22.764 9.975 -36.469 1.00 38.61 98 ASN A C 1
ATOM 611 O O . ASN A 1 84 ? 22.545 10.100 -37.6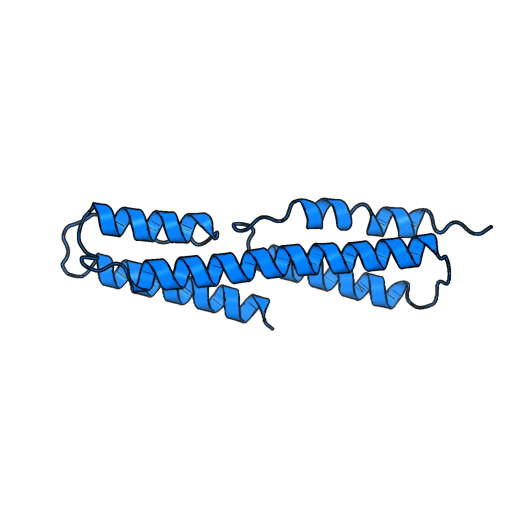83 1.00 38.86 98 ASN A O 1
ATOM 616 N N . THR A 1 85 ? 24.000 9.873 -35.975 1.00 35.95 99 THR A N 1
ATOM 617 C CA . THR A 1 85 ? 25.172 9.867 -36.848 1.00 36.40 99 THR A CA 1
ATOM 618 C C . THR A 1 85 ? 25.080 8.782 -37.910 1.00 36.07 99 THR A C 1
ATOM 619 O O . THR A 1 85 ? 25.298 9.046 -39.095 1.00 34.76 99 THR A O 1
ATOM 623 N N . ILE A 1 86 ? 24.777 7.546 -37.503 1.00 35.70 100 ILE A N 1
ATOM 624 C CA . ILE A 1 86 ? 24.717 6.447 -38.471 1.00 32.69 100 ILE A CA 1
ATOM 625 C C . ILE A 1 86 ? 23.657 6.725 -39.523 1.00 34.26 100 ILE A C 1
ATOM 626 O O . ILE A 1 86 ? 23.885 6.532 -40.725 1.00 35.67 100 ILE A O 1
ATOM 631 N N . GLU A 1 87 ? 22.484 7.198 -39.094 1.00 36.76 101 GLU A N 1
ATOM 632 C CA . GLU A 1 87 ? 21.421 7.497 -40.052 1.00 41.83 101 GLU A CA 1
ATOM 633 C C . GLU A 1 87 ? 21.839 8.556 -41.057 1.00 41.67 101 GLU A C 1
ATOM 634 O O . GLU A 1 87 ? 21.450 8.487 -42.230 1.00 42.97 101 GLU A O 1
ATOM 640 N N . ASN A 1 88 ? 22.629 9.537 -40.630 1.00 41.41 102 ASN A N 1
ATOM 641 C CA . ASN A 1 88 ? 22.966 10.670 -41.483 1.00 45.48 102 ASN A CA 1
ATOM 642 C C . ASN A 1 88 ? 24.189 10.447 -42.365 1.00 44.25 102 ASN A C 1
ATOM 643 O O . ASN A 1 88 ? 24.527 11.336 -43.154 1.00 50.21 102 ASN A O 1
ATOM 648 N N . ILE A 1 89 ? 24.872 9.308 -42.252 1.00 38.98 103 ILE A N 1
ATOM 649 C CA . ILE A 1 89 ? 25.950 9.009 -43.189 1.00 42.75 103 ILE A CA 1
ATOM 650 C C . ILE A 1 89 ? 25.365 8.886 -44.591 1.00 45.61 103 ILE A C 1
ATOM 651 O O . ILE A 1 89 ? 24.336 8.233 -44.799 1.00 44.64 103 ILE A O 1
ATOM 656 N N . THR A 1 90 ? 26.014 9.523 -45.558 1.00 49.80 104 THR A N 1
ATOM 657 C CA . THR A 1 90 ? 25.409 9.717 -46.885 1.00 57.17 104 THR A CA 1
ATOM 658 C C . THR A 1 90 ? 25.768 8.615 -47.880 1.00 58.80 104 THR A C 1
ATOM 659 O O . THR A 1 90 ? 24.892 7.890 -48.360 1.00 61.89 104 THR A O 1
ATOM 663 N N . ASP A 1 91 ? 27.048 8.509 -48.229 1.00 55.79 105 ASP A N 1
ATOM 664 C CA . ASP A 1 91 ? 27.500 7.490 -49.178 1.00 52.31 105 ASP A CA 1
ATOM 665 C C . ASP A 1 91 ? 27.859 6.225 -48.400 1.00 46.93 105 ASP A C 1
ATOM 666 O O . ASP A 1 91 ? 29.020 5.862 -48.237 1.00 46.35 105 ASP A O 1
ATOM 671 N N . LYS A 1 92 ? 26.814 5.553 -47.912 1.00 44.45 106 LYS A N 1
ATOM 672 C CA . LYS A 1 92 ? 26.997 4.508 -46.907 1.00 39.76 106 LYS A CA 1
ATOM 673 C C . LYS A 1 92 ? 27.745 3.295 -47.444 1.00 36.86 106 LYS A C 1
ATOM 674 O O . LYS A 1 92 ? 28.271 2.511 -46.647 1.00 37.65 106 LYS A O 1
ATOM 680 N N . ASP A 1 93 ? 27.820 3.110 -48.762 1.00 39.95 107 ASP A N 1
ATOM 681 C CA . ASP A 1 93 ? 28.536 1.943 -49.249 1.00 38.15 107 ASP A CA 1
ATOM 682 C C . ASP A 1 93 ? 30.025 2.189 -49.432 1.00 37.22 107 ASP A C 1
ATOM 683 O O . ASP A 1 93 ? 30.756 1.241 -49.719 1.00 37.81 107 ASP A O 1
ATOM 688 N N . GLN A 1 94 ? 30.499 3.418 -49.248 1.00 37.47 108 GLN A N 1
ATOM 689 C CA . GLN A 1 94 ? 31.936 3.653 -49.276 1.00 38.97 108 GLN A CA 1
ATOM 690 C C . GLN A 1 94 ? 32.614 2.931 -48.116 1.00 34.43 108 GLN A C 1
ATOM 691 O O . GLN A 1 94 ? 32.061 2.829 -47.012 1.00 31.04 108 GLN A O 1
ATOM 697 N N . ASP A 1 95 ? 33.831 2.442 -48.375 1.00 28.47 109 ASP A N 1
ATOM 698 C CA . ASP A 1 95 ? 34.634 1.808 -47.327 1.00 29.61 109 ASP A CA 1
ATOM 699 C C . ASP A 1 95 ? 34.655 2.651 -46.061 1.00 28.22 109 ASP A C 1
ATOM 700 O O . ASP A 1 95 ? 34.437 2.136 -44.954 1.00 23.92 109 ASP A O 1
ATOM 705 N N . ILE A 1 96 ? 34.924 3.956 -46.206 1.00 28.30 110 ILE A N 1
ATOM 706 C CA . ILE A 1 96 ? 35.036 4.827 -45.035 1.00 29.87 110 ILE A CA 1
ATOM 707 C C . ILE A 1 96 ? 33.713 4.888 -44.276 1.00 25.87 110 ILE A C 1
ATOM 708 O O . ILE A 1 96 ? 33.688 4.884 -43.036 1.00 24.63 110 ILE A O 1
ATOM 713 N N . SER A 1 97 ? 32.592 4.944 -45.004 1.00 25.93 111 SER A N 1
ATOM 714 C CA . SER A 1 97 ? 31.280 5.003 -44.361 1.00 26.02 111 SER A CA 1
ATOM 715 C C . SER A 1 97 ? 30.957 3.713 -43.615 1.00 25.20 111 SER A C 1
ATOM 716 O O . SER A 1 97 ? 30.361 3.751 -42.532 1.00 22.54 111 SER A O 1
ATOM 719 N N . LYS A 1 98 ? 31.326 2.560 -44.184 1.00 23.16 112 LYS A N 1
ATOM 720 C CA . LYS A 1 98 ? 31.092 1.281 -43.518 1.00 19.43 112 LYS A CA 1
ATOM 721 C C . LYS A 1 98 ? 31.860 1.179 -42.206 1.00 18.35 112 LYS A C 1
ATOM 722 O O . LYS A 1 98 ? 31.302 0.763 -41.176 1.00 19.67 112 LYS A O 1
ATOM 728 N N . ARG A 1 99 ? 33.146 1.544 -42.221 1.00 19.96 113 ARG A N 1
ATOM 729 C CA . ARG A 1 99 ? 33.915 1.517 -40.977 1.00 20.34 113 ARG A CA 1
ATOM 730 C C . ARG A 1 99 ? 33.351 2.498 -39.959 1.00 20.55 113 ARG A C 1
ATOM 731 O O . ARG A 1 99 ? 33.369 2.225 -38.749 1.00 20.75 113 ARG A O 1
ATOM 739 N N . LYS A 1 100 ? 32.809 3.624 -40.436 1.00 22.28 114 LYS A N 1
ATOM 740 C CA . LYS A 1 100 ? 32.194 4.600 -39.538 1.00 22.87 114 LYS A CA 1
ATOM 741 C C . LYS A 1 100 ? 30.950 4.027 -38.860 1.00 23.06 114 LYS A C 1
ATOM 742 O O . LYS A 1 100 ? 30.779 4.171 -37.646 1.00 25.27 114 LYS A O 1
ATOM 748 N N . ILE A 1 101 ? 30.073 3.359 -39.620 1.00 21.01 115 ILE A N 1
ATOM 749 C CA . ILE A 1 101 ? 28.901 2.712 -39.024 1.00 22.97 115 ILE A CA 1
ATOM 750 C C . ILE A 1 101 ? 29.342 1.699 -37.979 1.00 22.18 115 ILE A C 1
ATOM 751 O O . ILE A 1 101 ? 28.816 1.653 -36.858 1.00 21.71 115 ILE A O 1
ATOM 756 N N . TRP A 1 102 ? 30.316 0.867 -38.340 1.00 19.72 116 TRP A N 1
ATOM 757 C CA . TRP A 1 102 ? 30.826 -0.148 -37.428 1.00 22.08 116 TRP A CA 1
ATOM 758 C C . TRP A 1 102 ? 31.367 0.479 -36.144 1.00 20.08 116 TRP A C 1
ATOM 759 O O . TRP A 1 102 ? 31.050 0.029 -35.033 1.00 21.07 116 TRP A O 1
ATOM 770 N N . SER A 1 103 ? 32.177 1.531 -36.273 1.00 20.19 117 SER A N 1
ATOM 771 C CA . SER A 1 103 ? 32.833 2.093 -35.095 1.00 21.96 117 SER A CA 1
ATOM 772 C C . SER A 1 103 ? 31.850 2.869 -34.222 1.00 22.41 117 SER A C 1
ATOM 773 O O . SER A 1 103 ? 31.968 2.852 -32.989 1.00 20.30 117 SER A O 1
ATOM 776 N N . GLU A 1 104 ? 30.879 3.558 -34.836 1.00 22.88 118 GLU A N 1
ATOM 777 C CA . GLU A 1 104 ? 29.868 4.276 -34.055 1.00 23.60 118 GLU A CA 1
ATOM 778 C C . GLU A 1 104 ? 29.028 3.308 -33.236 1.00 22.38 118 GLU A C 1
ATOM 779 O O . GLU A 1 104 ? 28.697 3.576 -32.068 1.00 21.59 118 GLU A O 1
ATOM 785 N N . ALA A 1 105 ? 28.654 2.182 -33.836 1.00 20.62 119 ALA A N 1
ATOM 786 C CA . ALA A 1 105 ? 27.924 1.172 -33.085 1.00 19.51 119 ALA A CA 1
ATOM 787 C C . ALA A 1 105 ? 28.788 0.606 -31.971 1.00 19.37 119 ALA A C 1
ATOM 788 O O . ALA A 1 105 ? 28.321 0.446 -30.834 1.00 18.46 119 ALA A O 1
ATOM 790 N N . LYS A 1 106 ? 30.055 0.304 -32.276 1.00 15.94 120 LYS A N 1
ATOM 791 C CA . LYS A 1 106 ? 30.938 -0.304 -31.284 1.00 18.21 120 LYS A CA 1
ATOM 792 C C . LYS A 1 106 ? 31.106 0.603 -30.072 1.00 21.18 120 LYS A C 1
ATOM 793 O O . LYS A 1 106 ? 31.135 0.123 -28.928 1.00 20.74 120 LYS A O 1
ATOM 799 N N . LEU A 1 107 ? 31.185 1.921 -30.298 1.00 20.96 121 LEU A N 1
ATOM 800 C CA . LEU A 1 107 ? 31.334 2.869 -29.192 1.00 22.98 121 LEU A CA 1
ATOM 801 C C . LEU A 1 107 ? 30.173 2.820 -28.201 1.00 20.35 121 LEU A C 1
ATOM 802 O O . LEU A 1 107 ? 30.359 3.182 -27.030 1.00 22.27 121 LEU A O 1
ATOM 807 N N . VAL A 1 108 ? 28.984 2.407 -28.621 1.00 19.90 122 VAL A N 1
ATOM 808 C CA . VAL A 1 108 ? 27.861 2.320 -27.690 1.00 19.22 122 VAL A CA 1
ATOM 809 C C . VAL A 1 108 ? 27.501 0.867 -27.378 1.00 20.11 122 VAL A C 1
ATOM 810 O O . VAL A 1 108 ? 26.366 0.577 -26.990 1.00 20.08 122 VAL A O 1
ATOM 814 N N . GLY A 1 109 ? 28.459 -0.045 -27.529 1.00 20.47 123 GLY A N 1
ATOM 815 C CA . GLY A 1 109 ? 28.272 -1.426 -27.136 1.00 21.79 123 GLY A CA 1
ATOM 816 C C . GLY A 1 109 ? 27.469 -2.292 -28.073 1.00 24.07 123 GLY A C 1
ATOM 817 O O . GLY A 1 109 ? 26.984 -3.351 -27.653 1.00 28.38 123 GLY A O 1
ATOM 818 N N . VAL A 1 110 ? 27.341 -1.900 -29.344 1.00 22.60 124 VAL A N 1
ATOM 819 C CA . VAL A 1 110 ? 26.553 -2.617 -30.337 1.00 22.16 124 VAL A CA 1
ATOM 820 C C . VAL A 1 110 ? 27.512 -3.162 -31.393 1.00 23.46 124 VAL A C 1
ATOM 821 O O . VAL A 1 110 ? 28.288 -2.402 -31.987 1.00 23.12 124 VAL A O 1
ATOM 825 N N . THR A 1 111 ? 27.467 -4.474 -31.608 1.00 26.56 125 THR A N 1
ATOM 826 C CA . THR A 1 111 ? 28.330 -5.168 -32.562 1.00 27.70 125 THR A CA 1
ATOM 827 C C . THR A 1 111 ? 27.563 -5.402 -33.857 1.00 27.15 125 THR A C 1
ATOM 828 O O . THR A 1 111 ? 26.585 -6.161 -33.871 1.00 28.43 125 THR A O 1
ATOM 832 N N . VAL A 1 112 ? 27.996 -4.758 -34.939 1.00 24.60 126 VAL A N 1
ATOM 833 C CA . VAL A 1 112 ? 27.445 -5.068 -36.255 1.00 25.70 126 VAL A CA 1
ATOM 834 C C . VAL A 1 112 ? 28.565 -5.664 -37.100 1.00 24.44 126 VAL A C 1
ATOM 835 O O . VAL A 1 112 ? 29.743 -5.324 -36.900 1.00 21.46 126 VAL A O 1
ATOM 839 N N . PRO A 1 113 ? 28.265 -6.577 -38.021 1.00 25.78 127 PRO A N 1
ATOM 840 C CA . PRO A 1 113 ? 29.315 -7.077 -38.904 1.00 24.56 127 PRO A CA 1
ATOM 841 C C . PRO A 1 113 ? 29.727 -5.993 -39.881 1.00 21.01 127 PRO A C 1
ATOM 842 O O . PRO A 1 113 ? 28.885 -5.271 -40.421 1.00 20.99 127 PRO A O 1
ATOM 846 N N . LEU A 1 114 ? 31.034 -5.869 -40.084 1.00 19.76 128 LEU A N 1
ATOM 847 C CA . LEU A 1 114 ? 31.571 -5.029 -41.152 1.00 23.73 128 LEU A CA 1
ATOM 848 C C . LEU A 1 114 ? 31.408 -5.797 -42.459 1.00 22.97 128 LEU A C 1
ATOM 849 O O . LEU A 1 114 ? 32.103 -6.782 -42.699 1.00 24.89 128 LEU A O 1
ATOM 854 N N . LEU A 1 115 ? 30.448 -5.386 -43.290 1.00 20.75 129 LEU A N 1
ATOM 855 C CA . LEU A 1 115 ? 30.212 -6.072 -44.565 1.00 24.59 129 LEU A CA 1
ATOM 856 C C . LEU A 1 115 ? 31.072 -5.403 -45.631 1.00 28.05 129 LEU A C 1
ATOM 857 O O . LEU A 1 115 ? 30.622 -4.551 -46.403 1.00 29.66 129 LEU A O 1
ATOM 862 N N . GLY A 1 116 ? 32.340 -5.823 -45.672 1.00 27.93 130 GLY A N 1
ATOM 863 C CA . GLY A 1 116 ? 33.359 -5.160 -46.462 1.00 27.43 130 GLY A CA 1
ATOM 864 C C . GLY A 1 116 ? 33.301 -5.386 -47.956 1.00 30.78 130 GLY A C 1
ATOM 865 O O . GLY A 1 116 ? 33.937 -4.628 -48.698 1.00 31.21 130 GLY A O 1
ATOM 866 N N . SER A 1 117 ? 32.589 -6.407 -48.428 1.00 31.32 131 SER A N 1
ATOM 867 C CA . SER A 1 117 ? 32.583 -6.651 -49.866 1.00 32.15 131 SER A CA 1
ATOM 868 C C . SER A 1 117 ? 31.771 -5.574 -50.580 1.00 31.25 131 SER A C 1
ATOM 869 O O . SER A 1 117 ? 31.063 -4.776 -49.965 1.00 29.24 131 SER A O 1
ATOM 872 N N . ASN A 1 118 ? 31.863 -5.580 -51.913 1.00 31.24 132 ASN A N 1
ATOM 873 C CA . ASN A 1 118 ? 31.213 -4.573 -52.742 1.00 33.36 132 ASN A CA 1
ATOM 874 C C . ASN A 1 118 ? 29.735 -4.847 -53.009 1.00 35.48 132 ASN A C 1
ATOM 875 O O . ASN A 1 118 ? 29.126 -4.081 -53.762 1.00 39.30 132 ASN A O 1
ATOM 877 N N . THR A 1 119 ? 29.156 -5.917 -52.457 1.00 36.19 133 THR A N 1
ATOM 878 C CA . THR A 1 119 ? 27.738 -6.205 -52.664 1.00 41.79 133 THR A CA 1
ATOM 879 C C . THR A 1 119 ? 26.919 -4.932 -52.491 1.00 41.68 133 THR A C 1
ATOM 880 O O . THR A 1 119 ? 26.997 -4.268 -51.455 1.00 38.83 133 THR A O 1
ATOM 884 N N . SER A 1 120 ? 26.179 -4.566 -53.536 1.00 45.46 134 SER A N 1
ATOM 885 C CA . SER A 1 120 ? 25.478 -3.288 -53.546 1.00 47.10 134 SER A CA 1
ATOM 886 C C . SER A 1 120 ? 24.500 -3.212 -52.381 1.00 45.60 134 SER A C 1
ATOM 887 O O . SER A 1 120 ? 23.726 -4.143 -52.145 1.00 47.36 134 SER A O 1
ATOM 890 N N . GLY A 1 121 ? 24.560 -2.116 -51.631 1.00 43.32 135 GLY A N 1
ATOM 891 C CA . GLY A 1 121 ? 23.686 -1.942 -50.484 1.00 42.56 135 GLY A CA 1
ATOM 892 C C . GLY A 1 121 ? 24.204 -2.479 -49.16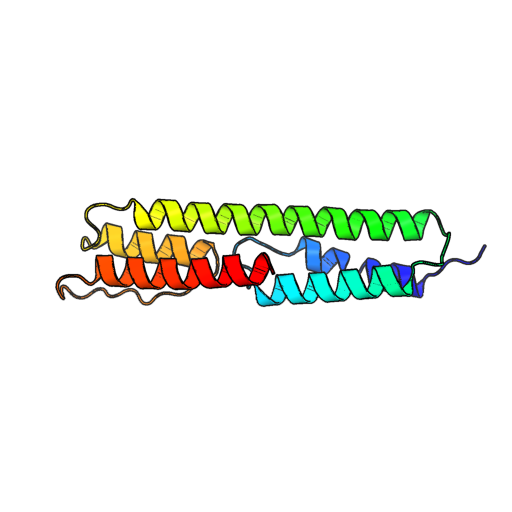6 1.00 37.93 135 GLY A C 1
ATOM 893 O O . GLY A 1 121 ? 23.437 -2.532 -48.194 1.00 40.03 135 GLY A O 1
ATOM 894 N N . ASN A 1 122 ? 25.475 -2.876 -49.093 1.00 44.86 136 ASN A N 1
ATOM 895 C CA . ASN A 1 122 ? 26.022 -3.347 -47.828 1.00 42.73 136 ASN A CA 1
ATOM 896 C C . ASN A 1 122 ? 26.050 -2.237 -46.783 1.00 38.61 136 ASN A C 1
ATOM 897 O O . ASN A 1 122 ? 25.970 -2.514 -45.578 1.00 36.09 136 ASN A O 1
ATOM 902 N N . GLY A 1 123 ? 26.158 -0.979 -47.215 1.00 37.62 137 GLY A N 1
ATOM 903 C CA . GLY A 1 123 ? 26.201 0.112 -46.253 1.00 35.26 137 GLY A CA 1
ATOM 904 C C . GLY A 1 123 ? 24.844 0.389 -45.634 1.00 38.46 137 GLY A C 1
ATOM 905 O O . GLY A 1 123 ? 24.713 0.451 -44.404 1.00 33.56 137 GLY A O 1
ATOM 906 N N . ASP A 1 124 ? 23.817 0.581 -46.480 1.00 41.64 138 ASP A N 1
ATOM 907 C CA . ASP A 1 124 ? 22.458 0.761 -45.978 1.00 48.81 138 ASP A CA 1
ATOM 908 C C . ASP A 1 124 ? 22.019 -0.428 -45.144 1.00 47.39 138 ASP A C 1
ATOM 909 O O . ASP A 1 124 ? 21.197 -0.277 -44.239 1.00 49.19 138 ASP A O 1
ATOM 914 N N . LYS A 1 125 ? 22.541 -1.617 -45.443 1.00 44.89 139 LYS A N 1
ATOM 915 C CA . LYS A 1 125 ? 22.189 -2.791 -44.659 1.00 40.95 139 LYS A CA 1
ATOM 916 C C . LYS A 1 125 ? 22.875 -2.773 -43.296 1.00 38.58 139 LYS A C 1
ATOM 917 O O . LYS A 1 125 ? 22.251 -3.098 -42.278 1.00 40.81 139 LYS A O 1
ATOM 923 N N . MET A 1 126 ? 24.161 -2.415 -43.257 1.00 33.48 140 MET A N 1
ATOM 924 C CA . MET A 1 126 ? 24.816 -2.206 -41.969 1.00 32.33 140 MET A CA 1
ATOM 925 C C . MET A 1 126 ? 24.121 -1.109 -41.170 1.00 30.79 140 MET A C 1
ATOM 926 O O . MET A 1 126 ? 23.903 -1.253 -39.963 1.00 31.54 140 MET A O 1
ATOM 931 N N . SER A 1 127 ? 23.778 -0.002 -41.827 1.00 31.54 141 SER A N 1
ATOM 932 C CA . SER A 1 127 ? 23.064 1.076 -41.155 1.00 34.98 141 SER A CA 1
ATOM 933 C C . SER A 1 127 ? 21.777 0.562 -40.514 1.00 38.46 141 SER A C 1
ATOM 934 O O . SER A 1 127 ? 21.529 0.782 -39.317 1.00 38.46 141 SER A O 1
ATOM 937 N N . LYS A 1 128 ? 20.964 -0.159 -41.292 1.00 41.57 142 LYS A N 1
ATOM 938 C CA . LYS A 1 128 ? 19.690 -0.667 -40.786 1.00 42.62 142 LYS A CA 1
ATOM 939 C C . LYS A 1 128 ? 19.892 -1.584 -39.584 1.00 42.18 142 LYS A C 1
ATOM 940 O O . LYS A 1 128 ? 19.174 -1.472 -38.582 1.00 42.22 142 LYS A O 1
ATOM 942 N N . ASN A 1 129 ? 20.868 -2.493 -39.661 1.00 41.18 143 ASN A N 1
ATOM 943 C CA . ASN A 1 129 ? 21.129 -3.398 -38.550 1.00 39.67 143 ASN A CA 1
ATOM 944 C C . ASN A 1 129 ? 21.523 -2.614 -37.301 1.00 35.98 143 ASN A C 1
ATOM 945 O O . ASN A 1 129 ? 20.982 -2.843 -36.213 1.00 37.83 143 ASN A O 1
ATOM 950 N N . ALA A 1 130 ? 22.451 -1.663 -37.451 1.00 31.93 144 ALA A N 1
ATOM 951 C CA . ALA A 1 130 ? 22.925 -0.884 -36.308 1.00 27.57 144 ALA A CA 1
ATOM 952 C C . ALA A 1 130 ? 21.787 -0.111 -35.653 1.00 28.49 144 ALA A C 1
ATOM 953 O O . ALA A 1 130 ? 21.673 -0.088 -34.418 1.00 30.41 144 ALA A O 1
ATOM 955 N N . VAL A 1 131 ? 20.922 0.515 -36.458 1.00 30.67 145 VAL A N 1
ATOM 956 C CA . VAL A 1 131 ? 19.842 1.310 -35.880 1.00 39.01 145 VAL A CA 1
ATOM 957 C C . VAL A 1 131 ? 18.822 0.410 -35.192 1.00 39.78 145 VAL A C 1
ATOM 958 O O . VAL A 1 131 ? 18.263 0.770 -34.151 1.00 34.34 145 VAL A O 1
ATOM 962 N N . GLU A 1 132 ? 18.563 -0.777 -35.754 1.00 41.07 146 GLU A N 1
ATOM 963 C CA . GLU A 1 132 ? 17.598 -1.682 -35.135 1.00 39.26 146 GLU A CA 1
ATOM 964 C C . GLU A 1 132 ? 18.102 -2.168 -33.780 1.00 38.12 146 GLU A C 1
ATOM 965 O O . GLU A 1 132 ? 17.327 -2.247 -32.814 1.00 36.64 146 GLU A O 1
ATOM 967 N N . GLN A 1 133 ? 19.405 -2.451 -33.674 1.00 33.38 147 GLN A N 1
ATOM 968 C CA . GLN A 1 133 ? 19.967 -2.861 -32.389 1.00 32.70 147 GLN A CA 1
ATOM 969 C C . GLN A 1 133 ? 19.987 -1.712 -31.389 1.00 31.79 147 GLN A C 1
ATOM 970 O O . GLN A 1 133 ? 19.668 -1.905 -30.208 1.00 31.05 147 GLN A O 1
ATOM 976 N N . ILE A 1 134 ? 20.368 -0.513 -31.837 1.00 29.42 148 ILE A N 1
ATOM 977 C CA . ILE A 1 134 ? 20.400 0.638 -30.937 1.00 28.98 148 ILE A CA 1
ATOM 978 C C . ILE A 1 134 ? 19.002 0.944 -30.416 1.00 35.94 148 ILE A C 1
ATOM 979 O O . ILE A 1 134 ? 18.818 1.285 -29.236 1.00 35.40 148 ILE A O 1
ATOM 984 N N . ASP A 1 135 ? 17.991 0.806 -31.279 1.00 33.34 149 ASP A N 1
ATOM 985 C CA . ASP A 1 135 ? 16.614 1.052 -30.871 1.00 35.91 149 ASP A CA 1
ATOM 986 C C . ASP A 1 135 ? 16.167 0.067 -29.806 1.00 36.67 149 ASP A C 1
ATOM 987 O O . ASP A 1 135 ? 15.454 0.443 -28.868 1.00 37.81 149 ASP A O 1
ATOM 992 N N . LYS A 1 136 ? 16.546 -1.210 -29.949 1.00 39.04 150 LYS A N 1
ATOM 993 C CA . LYS A 1 136 ? 16.149 -2.193 -28.943 1.00 40.28 150 LYS A CA 1
ATOM 994 C C . LYS A 1 136 ? 16.801 -1.892 -27.594 1.00 36.19 150 LYS A C 1
ATOM 995 O O . LYS A 1 136 ? 16.157 -2.043 -26.545 1.00 37.62 150 LYS A O 1
ATOM 997 N N . VAL A 1 137 ? 18.063 -1.440 -27.596 1.00 33.75 151 VAL A N 1
ATOM 998 C CA . VAL A 1 137 ? 18.707 -1.074 -26.332 1.00 33.02 151 VAL A CA 1
ATOM 999 C C . VAL A 1 137 ? 18.017 0.132 -25.710 1.00 35.76 151 VAL A C 1
ATOM 1000 O O . VAL A 1 137 ? 17.784 0.173 -24.493 1.00 35.33 151 VAL A O 1
ATOM 1004 N N . ILE A 1 138 ? 17.698 1.144 -26.518 1.00 33.91 152 ILE A N 1
ATOM 1005 C CA . ILE A 1 138 ? 17.003 2.313 -25.983 1.00 37.26 152 ILE A CA 1
ATOM 1006 C C . ILE A 1 138 ? 15.658 1.902 -25.398 1.00 37.64 152 ILE A C 1
ATOM 1007 O O . ILE A 1 138 ? 15.285 2.319 -24.293 1.00 41.57 152 ILE A O 1
ATOM 1012 N N . LYS A 1 139 ? 14.912 1.072 -26.131 1.00 41.57 153 LYS A N 1
ATOM 1013 C CA . LYS A 1 139 ? 13.619 0.600 -25.641 1.00 43.50 153 LYS A CA 1
ATOM 1014 C C . LYS A 1 139 ? 13.774 -0.190 -24.350 1.00 43.54 153 LYS A C 1
ATOM 1015 O O . LYS A 1 139 ? 12.998 -0.010 -23.400 1.00 43.44 153 LYS A O 1
ATOM 1021 N N . PHE A 1 140 ? 14.770 -1.073 -24.305 1.00 40.29 154 PHE A N 1
ATOM 1022 C CA . PHE A 1 140 ? 15.032 -1.861 -23.107 1.00 42.06 154 PHE A CA 1
ATOM 1023 C C . PHE A 1 140 ? 15.316 -0.959 -21.911 1.00 42.69 154 PHE A C 1
ATOM 1024 O O . PHE A 1 140 ? 14.744 -1.142 -20.832 1.00 44.99 154 PHE A O 1
ATOM 1032 N N . LEU A 1 141 ? 16.175 0.050 -22.103 1.00 42.12 155 LEU A N 1
ATOM 1033 C CA . LEU A 1 141 ? 16.585 0.919 -21.003 1.00 39.86 155 LEU A CA 1
ATOM 1034 C C . LEU A 1 141 ? 15.472 1.855 -20.552 1.00 43.94 155 LEU A C 1
ATOM 1035 O O . LEU A 1 141 ? 15.462 2.280 -19.392 1.00 42.86 155 LEU A O 1
ATOM 1040 N N . GLU A 1 142 ? 14.541 2.205 -21.432 1.00 42.52 156 GLU A N 1
ATOM 1041 C CA . GLU A 1 142 ? 13.483 3.124 -21.036 1.00 52.42 156 GLU A CA 1
ATOM 1042 C C . GLU A 1 142 ? 12.257 2.415 -20.471 1.00 55.00 156 GLU A C 1
ATOM 1043 O O . GLU A 1 142 ? 11.311 3.091 -20.043 1.00 55.62 156 GLU A O 1
ATOM 1049 N N . GLU A 1 143 ? 12.259 1.084 -20.434 1.00 58.72 157 GLU A N 1
ATOM 1050 C CA . GLU A 1 143 ? 11.189 0.322 -19.784 1.00 66.80 157 GLU A CA 1
ATOM 1051 C C . GLU A 1 143 ? 11.081 0.686 -18.310 1.00 68.10 157 GLU A C 1
ATOM 1052 O O . GLU A 1 143 ? 12.021 0.477 -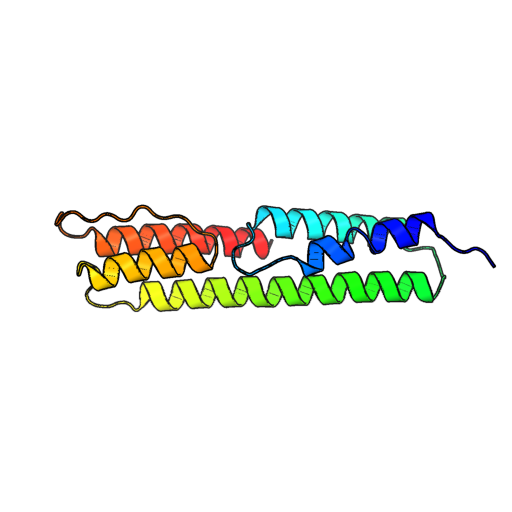17.545 1.00 67.55 157 GLU A O 1
#

Secondary structure (DSSP, 8-state):
----HHHHHHHHHHHHHHHT--TTS-HHHHHHHHHHHHHHHHHTTT---HHHHHHHHHHHHHHHHHHHHHHHHHHHHHHHHHH-SSTTSHHHHHHHHHHHHHTT-------S--TTHHHHHHHHHHHHHHHHHHHHH-